Protein AF-A0A2P4T5S8-F1 (afdb_monomer)

Organism: Bambusicola thoracicus (NCBI:txid9083)

pLDDT: mean 72.7, std 17.45, range [38.28, 96.31]

Sequence (157 aa):
MEKNASNLVKAEFRVFRLQNSKARVSEQRIELYQVLKSKELSSPGQRYIDSKVVKTRAEGEWLSFDVTEAVHEWLHHRGDKQCFVFTPAPSRHLLTQQYFRLIPLVLSLYNTINPEASASPCCVSQDLEPLTILYYIGKTPKIEQLSNMIVKSCKCS

Nearest PDB structures (foldseek):
  8fxs-assembly1_A  TM=5.368E-01  e=3.234E-14  Homo sapiens
  8fxs-assembly1_B  TM=4.792E-01  e=7.577E-14  Homo sapiens
  8fxv-assembly1_A-2  TM=4.360E-01  e=2.003E-14  Homo sapiens
  5ntu-assembly1_A  TM=4.330E-01  e=4.192E-06  Homo sapiens
  6umx-assembly1_B  TM=4.099E-01  e=6.416E-06  Homo sapiens

Mean predicted aligned error: 15.79 Å

InterPro domains:
  IPR001111 TGF-beta, propeptide [PF00688] (6-86)
  IPR001839 Transforming growth factor-beta, C-terminal [PF00019] (105-156)
  IPR001839 Transforming growth factor-beta, C-terminal [PS51362] (105-157)
  IPR001839 Transforming growth factor-beta, C-terminal [SM00204] (91-157)
  IPR003940 Transforming growth factor beta-2 proprotein [PR01425] (16-27)
  IPR003940 Transforming growth factor beta-2 proprotein [PR01425] (36-48)
  IPR015615 Transforming growth factor-beta-like [PTHR11848] (106-157)
  IPR016319 Transforming growth factor-beta [PR01423] (25-39)
  IPR016319 Transforming growth factor-beta [PR01423] (45-60)
  IPR016319 Transforming growth factor-beta [PR01423] (62-76)
  IPR029034 Cystine-knot cytokine [G3DSA:2.10.90.10] (112-157)
  IPR029034 Cystine-knot cytokine [SSF57501] (104-156)

Secondary structure (DSSP, 8-state):
----STT----EEEEEEPP-TT-SSSEEEEEEEEEPPPSSTTS--EEEEEEEEEESSSPPEEEEEE-HHHHHHHHH-TTS---EEEEETT--SS----SEE----B--SSTTT-TT--SS--EEEEEEEEEEEEEEETTEEEEEEEEEEEEEEEEE-

Solvent-accessible surface area (backbone atoms only — not comparable to full-atom values): 9888 Å² total; per-residue (Å²): 134,89,82,66,58,88,72,68,80,59,33,48,48,48,42,45,40,54,54,34,87,84,52,92,50,67,60,45,42,39,35,37,28,41,53,40,90,43,97,47,93,88,58,61,40,72,41,82,71,52,72,48,79,40,60,30,63,42,78,64,45,83,43,77,40,81,38,36,70,62,52,48,55,48,63,73,50,83,88,65,92,78,48,76,48,78,44,52,63,89,54,92,59,100,72,80,92,81,58,65,65,83,58,86,56,72,57,73,80,59,78,72,81,34,90,83,44,49,101,67,72,39,88,40,79,65,42,62,38,65,42,77,45,77,50,68,65,86,93,44,81,45,77,48,74,44,74,69,68,39,77,76,40,71,41,67,49

Foldseek 3Di:
DDDDLPPQPWWKWKWKWAADPPDPDQKWKKWKWKFADDPDPPDTDIHTFDIDIDGRHDHMDMDIGTCSVVVSVVSVDPDDDIDMDMDIPPDPDRDDPDTIDDPGPRPRDDCVQDVPADPDKDKAADDFAWDWDWDDDDPDIDIDIGTRPDGDDIDTD

Structure (mmCIF, N/CA/C/O backbone):
data_AF-A0A2P4T5S8-F1
#
_entry.id   AF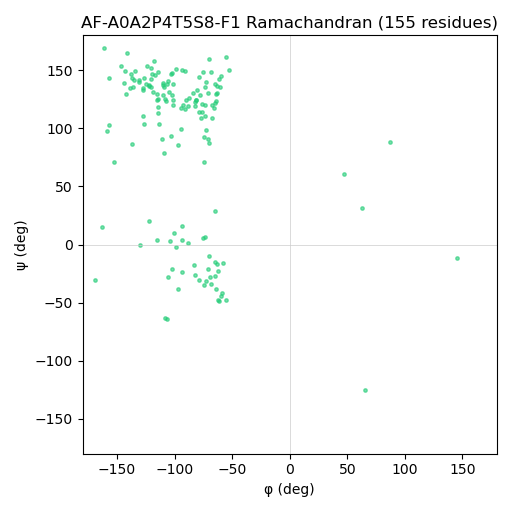-A0A2P4T5S8-F1
#
loop_
_atom_site.group_PDB
_atom_site.id
_atom_site.type_symbol
_atom_site.label_atom_id
_atom_site.label_alt_id
_atom_site.label_comp_id
_atom_site.label_asym_id
_atom_site.label_entity_id
_atom_site.label_seq_id
_atom_site.pdbx_PDB_ins_code
_atom_site.Cartn_x
_atom_site.Cartn_y
_atom_site.Cartn_z
_atom_site.occupancy
_atom_site.B_iso_or_equiv
_atom_site.auth_seq_id
_atom_site.auth_comp_id
_atom_site.auth_asym_id
_atom_site.auth_atom_id
_atom_site.pdbx_PDB_model_num
ATOM 1 N N . MET A 1 1 ? 23.632 -14.574 -9.316 1.00 39.25 1 MET A N 1
ATOM 2 C CA . MET A 1 1 ? 22.358 -14.415 -8.580 1.00 39.25 1 MET A CA 1
ATOM 3 C C . MET A 1 1 ? 21.674 -13.151 -9.094 1.00 39.25 1 MET A C 1
ATOM 5 O O . MET A 1 1 ? 21.897 -12.071 -8.559 1.00 39.25 1 MET A O 1
ATOM 9 N N . GLU A 1 2 ? 20.928 -13.257 -10.194 1.00 40.00 2 GLU A N 1
ATOM 10 C CA . GLU A 1 2 ? 20.068 -12.171 -10.682 1.00 40.00 2 GLU A CA 1
ATOM 11 C C . GLU A 1 2 ? 18.930 -11.977 -9.675 1.00 40.00 2 GLU A C 1
ATOM 13 O O . GLU A 1 2 ? 18.204 -12.919 -9.372 1.00 40.00 2 GLU A O 1
ATOM 18 N N . LYS A 1 3 ? 18.804 -10.789 -9.077 1.00 49.78 3 LYS A N 1
ATOM 19 C CA . LYS A 1 3 ? 17.701 -10.488 -8.152 1.00 49.78 3 LYS A CA 1
ATOM 20 C C . LYS A 1 3 ? 16.648 -9.618 -8.840 1.00 49.78 3 LYS A C 1
ATOM 22 O O . LYS A 1 3 ? 16.765 -8.396 -8.832 1.00 49.78 3 LYS A O 1
ATOM 27 N N . ASN A 1 4 ? 15.650 -10.311 -9.396 1.00 55.62 4 ASN A N 1
ATOM 28 C CA . ASN A 1 4 ? 14.200 -10.159 -9.196 1.00 55.62 4 ASN A CA 1
ATOM 29 C C . ASN A 1 4 ? 13.586 -8.750 -9.244 1.00 55.62 4 ASN A C 1
ATOM 31 O O . ASN A 1 4 ? 12.919 -8.344 -8.294 1.00 55.62 4 ASN A O 1
ATOM 35 N N . ALA A 1 5 ? 13.702 -8.043 -10.36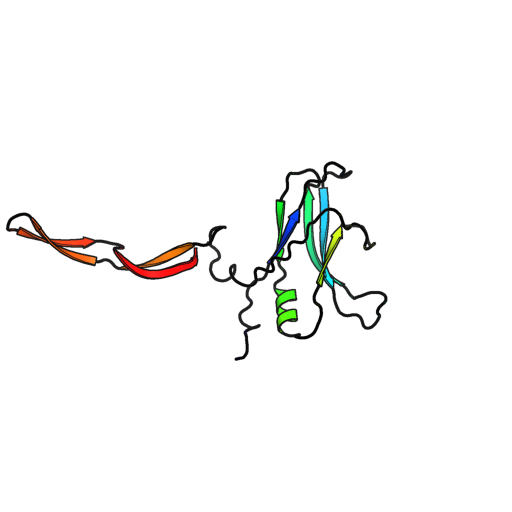7 1.00 53.78 5 ALA A N 1
ATOM 36 C CA . ALA A 1 5 ? 12.676 -7.048 -10.696 1.00 53.78 5 ALA A CA 1
ATOM 37 C C . ALA A 1 5 ? 11.335 -7.725 -11.068 1.00 53.78 5 ALA A C 1
ATOM 39 O O . ALA A 1 5 ? 10.269 -7.207 -10.758 1.00 53.78 5 ALA A O 1
ATOM 40 N N . SER A 1 6 ? 11.400 -8.951 -11.604 1.00 60.00 6 SER A N 1
ATOM 41 C CA . SER A 1 6 ? 10.260 -9.788 -12.008 1.00 60.00 6 SER A CA 1
ATOM 42 C C . SER A 1 6 ? 9.312 -10.214 -10.881 1.00 60.00 6 SER A C 1
ATOM 44 O O . SER A 1 6 ? 8.205 -10.652 -11.167 1.00 60.00 6 SER A O 1
ATOM 46 N N . ASN A 1 7 ? 9.726 -10.114 -9.612 1.00 70.62 7 ASN A N 1
ATOM 47 C CA . ASN A 1 7 ? 8.909 -10.540 -8.464 1.00 70.62 7 ASN A CA 1
ATOM 48 C C . ASN A 1 7 ? 8.285 -9.352 -7.716 1.00 70.62 7 ASN A C 1
ATOM 50 O O . ASN A 1 7 ? 7.655 -9.543 -6.673 1.00 70.62 7 ASN A O 1
ATOM 54 N N . LEU A 1 8 ? 8.489 -8.121 -8.199 1.00 72.38 8 LEU A N 1
ATOM 55 C CA . LEU A 1 8 ? 7.830 -6.953 -7.637 1.00 72.38 8 LEU A CA 1
ATOM 56 C C . LEU A 1 8 ? 6.384 -6.921 -8.128 1.00 72.38 8 LEU A C 1
ATOM 58 O O . LEU A 1 8 ? 6.124 -6.629 -9.288 1.00 72.38 8 LEU A O 1
ATOM 62 N N . VAL A 1 9 ? 5.451 -7.193 -7.224 1.00 80.00 9 VAL A N 1
ATOM 63 C CA . VAL A 1 9 ? 4.018 -7.178 -7.546 1.00 80.00 9 VAL A CA 1
ATOM 64 C C . VAL A 1 9 ? 3.332 -5.934 -6.956 1.00 80.00 9 VAL A C 1
ATOM 66 O O . VAL A 1 9 ? 2.341 -5.468 -7.505 1.00 80.00 9 VAL A O 1
ATOM 69 N N . LYS A 1 10 ? 3.852 -5.378 -5.847 1.00 80.81 10 LYS A N 1
ATOM 70 C CA . LYS A 1 10 ? 3.342 -4.148 -5.225 1.00 80.81 10 LYS A CA 1
ATOM 71 C C . LYS A 1 10 ? 4.410 -3.459 -4.377 1.00 80.81 10 LYS A C 1
ATOM 73 O O . LYS A 1 10 ? 5.168 -4.129 -3.673 1.00 80.81 10 LYS A O 1
ATOM 78 N N . ALA A 1 11 ? 4.423 -2.131 -4.391 1.00 81.31 11 ALA A N 1
ATOM 79 C CA . ALA A 1 11 ? 5.177 -1.297 -3.465 1.00 81.31 11 ALA A CA 1
ATOM 80 C C . ALA A 1 11 ? 4.317 -0.128 -2.977 1.00 81.31 11 ALA A C 1
ATOM 82 O O . ALA A 1 11 ? 3.650 0.538 -3.764 1.00 81.31 11 ALA A O 1
ATOM 83 N N . GLU A 1 12 ? 4.368 0.144 -1.673 1.00 85.75 12 GLU A N 1
ATOM 84 C CA . GLU A 1 12 ? 3.655 1.267 -1.068 1.00 85.75 12 GLU A CA 1
ATOM 85 C C . GLU A 1 12 ? 4.635 2.239 -0.414 1.00 85.75 12 GLU A C 1
ATOM 87 O O . GLU A 1 12 ? 5.497 1.845 0.374 1.00 85.75 12 GLU A O 1
ATOM 92 N N . PHE A 1 13 ? 4.467 3.525 -0.707 1.00 81.69 13 PHE A N 1
ATOM 93 C CA . PHE A 1 13 ? 5.133 4.603 0.004 1.00 81.69 13 PHE A CA 1
ATOM 94 C C . PHE A 1 13 ? 4.209 5.119 1.107 1.00 81.69 13 PHE A C 1
ATOM 96 O O . PHE A 1 13 ? 3.114 5.615 0.827 1.00 81.69 13 PHE A O 1
ATOM 103 N N . ARG A 1 14 ? 4.639 4.994 2.369 1.00 83.25 14 ARG A N 1
ATOM 104 C CA . ARG A 1 14 ? 3.837 5.372 3.539 1.00 83.25 14 ARG A CA 1
ATOM 105 C C . ARG A 1 14 ? 4.384 6.614 4.225 1.00 83.25 14 ARG A C 1
ATOM 107 O O . ARG A 1 14 ? 5.582 6.742 4.454 1.00 83.25 14 ARG A O 1
ATOM 114 N N . VAL A 1 15 ? 3.485 7.521 4.580 1.00 77.00 15 VAL A N 1
ATOM 115 C CA . VAL A 1 15 ? 3.795 8.818 5.186 1.00 77.00 15 VAL A CA 1
ATOM 116 C C . VAL A 1 15 ? 2.793 9.096 6.298 1.00 77.00 15 VAL A C 1
ATOM 118 O O . VAL A 1 15 ? 1.592 8.914 6.120 1.00 77.00 15 VAL A O 1
ATOM 121 N N . PHE A 1 16 ? 3.285 9.556 7.448 1.00 77.56 16 PHE A N 1
ATOM 122 C CA . PHE A 1 16 ? 2.429 9.955 8.558 1.00 77.56 16 PHE A CA 1
ATOM 123 C C . PHE A 1 16 ? 2.120 11.452 8.486 1.00 77.56 16 PHE A C 1
ATOM 125 O O . PHE A 1 16 ? 3.024 12.296 8.522 1.00 77.56 16 PHE A O 1
ATOM 132 N N . ARG A 1 17 ? 0.834 11.786 8.389 1.00 78.12 17 ARG A N 1
ATOM 133 C CA . ARG A 1 17 ? 0.329 13.153 8.497 1.00 78.12 17 ARG A CA 1
ATOM 134 C C . ARG A 1 17 ? 0.287 13.551 9.964 1.00 78.12 17 ARG A C 1
ATOM 136 O O . ARG A 1 17 ? -0.328 12.863 10.770 1.00 78.12 17 ARG A O 1
ATOM 143 N N . LEU A 1 18 ? 0.878 14.694 10.297 1.00 73.56 18 LEU A N 1
ATOM 144 C CA . LEU A 1 18 ? 0.717 15.314 11.611 1.00 73.56 18 LEU A CA 1
ATOM 145 C C . LEU A 1 18 ? -0.462 16.289 11.603 1.00 73.56 18 LEU A C 1
ATOM 147 O O . LEU A 1 18 ? -0.758 16.920 10.586 1.00 73.56 18 LEU A O 1
ATOM 151 N N . GLN A 1 19 ? -1.117 16.437 12.753 1.00 72.12 19 GLN A N 1
ATOM 152 C CA . GLN A 1 19 ? -2.147 17.454 12.926 1.00 72.12 19 GLN A CA 1
ATOM 153 C C . GLN A 1 19 ? -1.532 18.854 12.793 1.00 72.12 19 GLN A C 1
ATOM 155 O O . GLN A 1 19 ? -0.558 19.185 13.470 1.00 72.12 19 GLN A O 1
ATOM 160 N N . ASN A 1 20 ? -2.132 19.699 11.953 1.00 69.12 20 ASN A N 1
ATOM 161 C CA . ASN A 1 20 ? -1.745 21.096 11.805 1.00 69.12 20 ASN A CA 1
ATOM 162 C C . ASN A 1 20 ? -2.838 22.017 12.360 1.00 69.12 20 ASN A C 1
ATOM 164 O O . ASN A 1 20 ? -3.736 22.451 11.637 1.00 69.12 20 ASN A O 1
ATOM 168 N N . SER A 1 21 ? -2.739 22.367 13.644 1.00 68.44 21 SER A N 1
ATOM 169 C CA . SER A 1 21 ? -3.686 23.283 14.301 1.00 68.44 21 SER A CA 1
ATOM 170 C C . SER A 1 21 ? -3.696 24.692 13.693 1.00 68.44 21 SER A C 1
ATOM 172 O O . SER A 1 21 ? -4.698 25.397 13.784 1.00 68.44 21 SER A O 1
ATOM 174 N N . LYS A 1 22 ? -2.610 25.091 13.019 1.00 70.38 22 LYS A N 1
ATOM 175 C CA . LYS A 1 22 ? -2.459 26.399 12.363 1.00 70.38 22 LYS A CA 1
ATOM 176 C C . LYS A 1 22 ? -2.976 26.412 10.918 1.00 70.38 22 LYS A C 1
ATOM 178 O O . LYS A 1 22 ? -2.868 27.437 10.243 1.00 70.38 22 LYS A O 1
ATOM 183 N N . ALA A 1 23 ? -3.518 25.300 10.416 1.00 65.44 23 ALA A N 1
ATOM 184 C CA . ALA A 1 23 ? -4.004 25.210 9.044 1.00 65.44 23 ALA A CA 1
ATOM 185 C C . ALA A 1 23 ? -5.177 26.169 8.796 1.00 65.44 23 ALA A C 1
ATOM 187 O O . ALA A 1 23 ? -6.153 26.180 9.548 1.00 65.44 23 ALA A O 1
ATOM 188 N N . ARG A 1 24 ? -5.099 26.955 7.715 1.00 73.56 24 ARG A N 1
ATOM 189 C CA . ARG A 1 24 ? -6.161 27.896 7.309 1.00 73.56 24 ARG A CA 1
ATOM 190 C C . ARG A 1 24 ? -7.331 27.209 6.603 1.00 73.56 24 ARG A C 1
ATOM 192 O O . ARG A 1 24 ? -8.458 27.668 6.722 1.00 73.56 24 ARG A O 1
ATOM 199 N N . VAL A 1 25 ? -7.050 26.116 5.898 1.00 71.00 25 VAL A N 1
ATOM 200 C CA . VAL A 1 25 ? -8.035 25.295 5.182 1.00 71.00 25 VAL A CA 1
ATOM 201 C C . VAL A 1 25 ? -8.330 24.029 5.975 1.00 71.00 25 VAL A C 1
ATOM 203 O O . VAL A 1 25 ? -7.430 23.526 6.645 1.00 71.00 25 VAL A O 1
ATOM 206 N N . SER A 1 26 ? -9.562 23.521 5.916 1.00 71.75 26 SER A 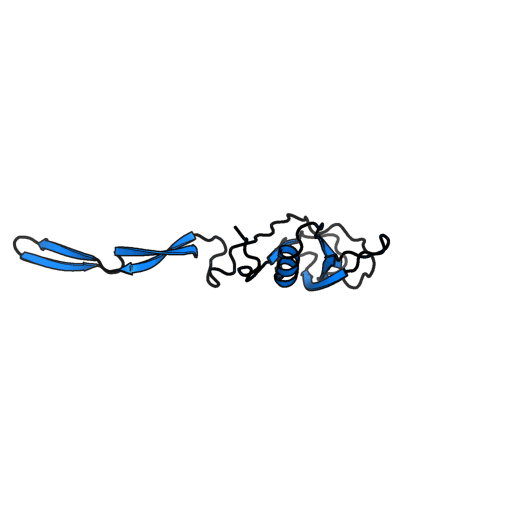N 1
ATOM 207 C CA . SER A 1 26 ? -9.972 22.262 6.562 1.00 71.75 26 SER A CA 1
ATOM 208 C C . SER A 1 26 ? -9.418 21.029 5.849 1.00 71.75 26 SER A C 1
ATOM 210 O O . SER A 1 26 ? -9.115 20.026 6.496 1.00 71.75 26 SER A O 1
ATOM 212 N N . GLU A 1 27 ? -9.246 21.125 4.532 1.00 76.44 27 GLU A N 1
ATOM 213 C CA . GLU A 1 27 ? -8.776 20.054 3.660 1.00 76.44 27 GLU A CA 1
ATOM 214 C C . GLU A 1 27 ? -7.702 20.566 2.701 1.00 76.44 27 GLU A C 1
ATOM 216 O O . GLU A 1 27 ? -7.692 21.736 2.314 1.00 76.44 27 GLU A O 1
ATOM 221 N N . GLN A 1 28 ? -6.778 19.684 2.329 1.00 77.25 28 GLN A N 1
ATOM 222 C CA . GLN A 1 28 ? -5.675 19.991 1.430 1.00 77.25 28 GLN A CA 1
ATOM 223 C C . GLN A 1 28 ? -5.410 18.802 0.511 1.00 77.25 28 GLN A C 1
ATOM 225 O O . GLN A 1 28 ? -5.244 17.680 0.985 1.00 77.25 28 GLN A O 1
ATOM 230 N N . ARG A 1 29 ? -5.335 19.040 -0.802 1.00 80.19 29 ARG A N 1
ATOM 231 C CA . ARG A 1 29 ? -4.863 18.022 -1.743 1.00 80.19 29 ARG A CA 1
ATOM 232 C C . ARG A 1 29 ? -3.340 17.998 -1.740 1.00 80.19 29 ARG A C 1
ATOM 234 O O . ARG A 1 29 ? -2.702 19.023 -1.980 1.00 80.19 29 ARG A O 1
ATOM 241 N N . ILE A 1 30 ? -2.777 16.831 -1.476 1.00 81.56 30 ILE A N 1
ATOM 242 C CA . ILE A 1 30 ? -1.355 16.543 -1.621 1.00 81.56 30 ILE A CA 1
ATOM 243 C C . ILE A 1 30 ? -1.147 15.682 -2.855 1.00 81.56 30 ILE A C 1
ATOM 245 O O . ILE A 1 30 ? -1.946 14.795 -3.145 1.00 81.56 30 ILE A O 1
ATOM 249 N N . GLU A 1 31 ? -0.080 15.961 -3.580 1.00 84.06 31 GLU A N 1
ATOM 250 C CA . GLU A 1 31 ? 0.293 15.279 -4.810 1.00 84.06 31 GLU A CA 1
ATOM 251 C C . GLU A 1 31 ? 1.694 14.694 -4.624 1.00 84.06 31 GLU A C 1
ATOM 253 O O . GLU A 1 31 ? 2.571 15.337 -4.038 1.00 84.06 31 GLU A O 1
ATOM 258 N N . LEU A 1 32 ? 1.879 13.459 -5.080 1.00 86.12 32 LEU A N 1
ATOM 259 C CA . LEU A 1 32 ? 3.129 12.719 -5.037 1.00 86.12 32 LEU A CA 1
ATOM 260 C C . LEU A 1 32 ? 3.737 12.684 -6.436 1.00 86.12 32 LEU A C 1
ATOM 262 O O . LEU A 1 32 ? 3.068 12.323 -7.403 1.00 86.12 32 LEU A O 1
ATOM 266 N N . TYR A 1 33 ? 5.022 13.010 -6.521 1.00 84.19 33 TYR A N 1
ATOM 267 C CA . TYR A 1 33 ? 5.785 12.999 -7.760 1.00 84.19 33 TYR A CA 1
ATOM 268 C C . TYR A 1 33 ? 7.056 12.160 -7.617 1.00 84.19 33 TYR A C 1
ATOM 270 O O . TYR A 1 33 ? 7.727 12.193 -6.584 1.00 84.19 33 TYR A O 1
ATOM 278 N N . GLN A 1 34 ? 7.424 11.456 -8.683 1.00 84.88 34 GLN A N 1
ATOM 279 C CA . GLN A 1 34 ? 8.751 10.886 -8.894 1.00 84.88 34 GLN A CA 1
ATOM 280 C C . GLN A 1 34 ? 9.662 11.954 -9.498 1.00 84.88 34 GLN A C 1
ATOM 282 O O . GLN A 1 34 ? 9.320 12.587 -10.499 1.00 84.88 34 GLN A O 1
ATOM 287 N N . VAL A 1 35 ? 10.846 12.131 -8.916 1.00 81.25 35 VAL A N 1
ATOM 288 C CA . VAL A 1 35 ? 11.884 12.994 -9.483 1.00 81.25 35 VAL A CA 1
ATOM 289 C C . VAL A 1 35 ? 12.63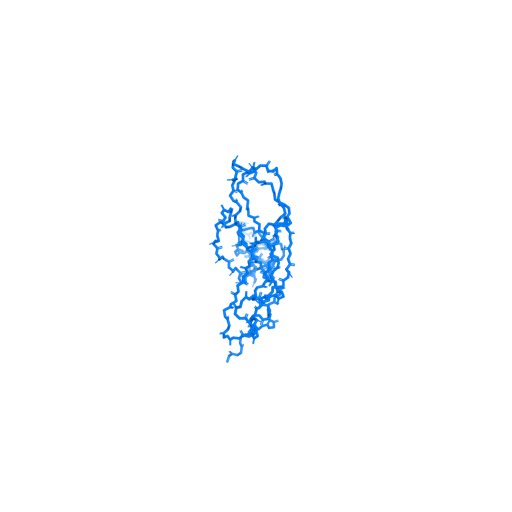5 12.212 -10.555 1.00 81.25 35 VAL A C 1
ATOM 291 O O . VAL A 1 35 ? 13.246 11.181 -10.279 1.00 81.25 35 VAL A O 1
ATOM 294 N N . LEU A 1 36 ? 12.586 12.711 -11.784 1.00 78.50 36 LEU A N 1
ATOM 295 C CA . LEU A 1 36 ? 13.331 12.195 -12.920 1.00 78.50 36 LEU A CA 1
ATOM 296 C C . LEU A 1 36 ? 14.649 12.955 -13.068 1.00 78.50 36 LEU A C 1
ATOM 298 O O . LEU A 1 36 ? 14.753 14.151 -12.777 1.00 78.50 36 LEU A O 1
ATOM 302 N N . LYS A 1 37 ? 15.664 12.269 -13.589 1.00 69.12 37 LYS A N 1
ATOM 303 C CA . LYS A 1 37 ? 16.888 12.936 -14.025 1.00 69.12 37 LYS A CA 1
ATOM 304 C C . LYS A 1 37 ? 16.574 13.884 -15.179 1.00 69.12 37 LYS A C 1
ATOM 306 O O . LYS A 1 37 ? 16.063 13.459 -16.211 1.00 69.12 37 LYS A O 1
ATOM 311 N N . SER A 1 38 ? 16.921 15.155 -15.012 1.00 64.62 38 SER A N 1
ATOM 312 C CA . SER A 1 38 ? 16.965 16.121 -16.109 1.00 64.62 38 SER A CA 1
ATOM 313 C C . SER A 1 38 ? 18.398 16.276 -16.606 1.00 64.62 38 SER A C 1
ATOM 315 O O . SER A 1 38 ? 19.348 16.119 -15.838 1.00 64.62 38 SER A O 1
ATOM 317 N N . LYS A 1 39 ? 18.551 16.597 -17.894 1.00 56.91 39 LYS A N 1
ATOM 318 C CA . LYS A 1 39 ? 19.834 17.040 -18.462 1.00 56.91 39 LYS A CA 1
ATOM 319 C C . LYS A 1 39 ? 20.207 18.451 -17.982 1.00 56.91 39 LYS A C 1
ATOM 321 O O . LYS A 1 39 ? 21.382 18.798 -18.001 1.00 56.91 39 LYS A O 1
ATOM 326 N N . GLU A 1 40 ? 19.232 19.233 -17.518 1.00 57.50 40 GLU A N 1
ATOM 327 C CA . GLU A 1 40 ? 19.431 20.565 -16.946 1.00 57.50 40 GLU A CA 1
ATOM 328 C C . GLU A 1 40 ? 19.368 20.520 -15.415 1.00 57.50 40 GLU A C 1
ATOM 330 O O . GLU A 1 40 ? 18.374 20.092 -14.826 1.00 57.50 40 GLU A O 1
ATOM 335 N N . LEU A 1 41 ? 20.423 21.011 -14.755 1.00 56.34 41 LEU A N 1
ATOM 336 C CA . LEU A 1 41 ? 20.498 21.092 -13.289 1.00 56.34 41 LEU A CA 1
ATOM 337 C C . LEU A 1 41 ? 19.468 22.058 -12.671 1.00 56.34 41 LEU A C 1
ATOM 339 O O . LEU A 1 41 ? 19.250 22.020 -11.463 1.00 56.34 41 LEU A O 1
ATOM 343 N N . SER A 1 42 ? 18.854 22.931 -13.473 1.00 56.84 42 SER A N 1
ATOM 344 C CA . SER A 1 42 ? 17.954 23.998 -13.020 1.00 56.84 42 SER A CA 1
ATOM 345 C C . SER A 1 42 ? 16.516 23.540 -12.776 1.00 56.84 42 SER A C 1
ATOM 347 O O . SER A 1 42 ? 15.766 24.245 -12.102 1.00 56.84 42 SER A O 1
ATOM 349 N N . SER A 1 43 ? 16.099 22.385 -13.302 1.00 57.56 43 SER A N 1
ATOM 350 C CA . SER A 1 43 ? 14.757 21.832 -13.084 1.00 57.56 43 SER A CA 1
ATOM 351 C C . SER A 1 43 ? 14.762 20.324 -13.342 1.00 57.56 43 SER A C 1
ATOM 353 O O . SER A 1 43 ? 14.692 19.900 -14.500 1.00 57.56 43 SER A O 1
ATOM 355 N N . PRO A 1 44 ? 14.868 19.482 -12.295 1.00 65.50 44 PRO A N 1
ATOM 356 C CA . PRO A 1 44 ? 14.694 18.050 -12.473 1.00 65.50 44 PRO A CA 1
ATOM 357 C C . PRO A 1 44 ? 13.285 17.786 -13.012 1.00 65.50 44 PRO A C 1
ATOM 359 O O . PRO A 1 44 ? 12.312 18.376 -12.536 1.00 65.50 44 PRO A O 1
ATOM 362 N N . GLY A 1 45 ? 13.179 16.913 -14.015 1.00 75.06 45 GLY A N 1
ATOM 363 C CA . GLY A 1 45 ? 11.883 16.492 -14.533 1.00 75.06 45 GLY A CA 1
ATOM 364 C C . GLY A 1 45 ? 11.081 15.843 -13.409 1.00 75.06 45 GLY A C 1
ATOM 365 O O . GLY A 1 45 ? 11.649 15.192 -12.534 1.00 75.06 45 GLY A O 1
ATOM 366 N N . GLN A 1 46 ? 9.768 16.024 -13.402 1.00 81.94 46 GLN A N 1
ATOM 367 C CA . GLN A 1 46 ? 8.896 15.401 -12.411 1.00 81.94 46 GLN A CA 1
ATOM 368 C C . GLN A 1 46 ? 7.814 14.611 -13.127 1.00 81.94 46 GLN A C 1
ATOM 370 O O . GLN A 1 46 ? 7.258 15.071 -14.124 1.00 81.94 46 GLN A O 1
ATOM 375 N N . ARG A 1 47 ? 7.517 13.422 -12.607 1.00 86.81 47 ARG A N 1
ATOM 376 C CA . ARG A 1 47 ? 6.400 12.594 -13.053 1.00 86.81 47 ARG A CA 1
ATOM 377 C C . ARG A 1 47 ? 5.392 12.487 -11.922 1.00 86.81 47 ARG A C 1
ATOM 379 O O . ARG A 1 47 ? 5.757 12.103 -10.817 1.00 86.81 47 ARG A O 1
ATOM 386 N N . TYR A 1 48 ? 4.147 12.847 -12.197 1.00 89.38 48 TYR A N 1
ATOM 387 C CA . TYR A 1 48 ? 3.043 12.652 -11.261 1.00 89.38 48 TYR A CA 1
ATOM 388 C C . TYR A 1 48 ? 2.830 11.156 -10.995 1.00 89.38 48 TYR A C 1
ATOM 390 O O . TYR A 1 48 ? 2.869 10.366 -11.936 1.00 89.38 48 TYR A O 1
ATOM 398 N N . ILE A 1 49 ? 2.614 10.785 -9.732 1.00 90.75 49 ILE A N 1
ATOM 399 C CA . ILE A 1 49 ? 2.256 9.421 -9.323 1.00 90.75 49 ILE A CA 1
ATOM 400 C C . ILE A 1 49 ? 0.782 9.376 -8.924 1.00 90.75 49 ILE A C 1
ATOM 402 O O . ILE A 1 49 ? -0.005 8.684 -9.557 1.00 90.75 49 ILE A O 1
ATOM 406 N N . ASP A 1 50 ? 0.413 10.098 -7.865 1.00 90.50 50 ASP A N 1
ATOM 407 C CA . ASP A 1 50 ? -0.918 10.007 -7.258 1.00 90.50 50 ASP A CA 1
ATOM 408 C C . ASP A 1 50 ? -1.208 11.245 -6.387 1.00 90.50 50 ASP A C 1
ATOM 410 O O . ASP A 1 50 ? -0.319 12.052 -6.097 1.00 90.50 50 ASP A O 1
ATOM 414 N N . SER A 1 51 ? -2.457 11.421 -5.951 1.00 88.94 51 SER A N 1
ATOM 415 C CA . SER A 1 51 ? -2.870 12.507 -5.067 1.00 88.94 51 SER A CA 1
ATOM 416 C C . SER A 1 51 ? -3.931 12.090 -4.059 1.00 88.94 51 SER A C 1
ATOM 418 O O . SER A 1 51 ? -4.794 11.264 -4.338 1.00 88.94 51 SER A O 1
ATOM 420 N N . LYS A 1 52 ? -3.910 12.722 -2.883 1.00 83.62 52 LYS A N 1
ATOM 421 C CA . LYS A 1 52 ? -4.897 12.491 -1.821 1.00 83.62 52 LYS A CA 1
ATOM 422 C C . LYS A 1 52 ? -5.369 13.798 -1.216 1.00 83.62 52 LYS A C 1
ATOM 424 O O . LYS A 1 52 ? -4.582 14.721 -1.025 1.00 83.62 52 LYS A O 1
ATOM 429 N N . VAL A 1 53 ? -6.655 13.873 -0.891 1.00 84.31 53 VAL A N 1
ATOM 430 C CA . VAL A 1 53 ? -7.214 14.971 -0.097 1.00 84.31 53 VAL A CA 1
ATOM 431 C C . VAL A 1 53 ? -7.133 14.576 1.370 1.00 84.31 53 VAL A C 1
ATOM 433 O O . VAL A 1 53 ? -7.620 13.518 1.756 1.00 84.31 53 VAL A O 1
ATOM 436 N N . VAL A 1 54 ? -6.490 15.413 2.180 1.00 81.81 54 VAL A N 1
ATOM 437 C CA . VAL A 1 54 ? -6.274 15.158 3.604 1.00 81.81 54 VAL A CA 1
ATOM 438 C C . VAL A 1 54 ? -6.909 16.248 4.450 1.00 81.81 54 VAL A C 1
ATOM 440 O O . VAL A 1 54 ? -6.845 17.432 4.114 1.00 81.81 54 VAL A O 1
ATOM 443 N N . LYS A 1 55 ? -7.481 15.860 5.590 1.00 78.62 55 LYS A N 1
ATOM 444 C CA . LYS A 1 55 ? -7.981 16.805 6.592 1.00 78.62 55 LYS A CA 1
ATOM 445 C C . LYS A 1 55 ? -6.801 17.378 7.365 1.00 78.62 55 LYS A C 1
ATOM 447 O O . LYS A 1 55 ? -6.046 16.647 7.994 1.00 78.62 55 LYS A O 1
ATOM 452 N N . THR A 1 56 ? -6.624 18.690 7.340 1.00 75.81 56 THR A N 1
ATOM 453 C CA . THR A 1 56 ? -5.411 19.342 7.869 1.00 75.81 56 THR A CA 1
ATOM 454 C C . THR A 1 56 ? -5.364 19.382 9.398 1.00 75.81 56 THR A C 1
ATOM 456 O O . THR A 1 56 ? -4.295 19.262 9.997 1.00 75.81 56 THR A O 1
ATOM 459 N N . ARG A 1 57 ? -6.532 19.536 10.034 1.00 74.44 57 ARG A N 1
ATOM 460 C CA . ARG A 1 57 ? -6.695 19.668 11.492 1.00 74.44 57 ARG A CA 1
ATOM 461 C C . ARG A 1 57 ? -7.100 18.369 12.186 1.00 74.44 57 ARG A C 1
ATOM 463 O O . ARG A 1 57 ? -7.249 18.376 13.404 1.00 74.44 57 ARG A O 1
ATOM 470 N N . ALA A 1 58 ? -7.299 17.287 11.438 1.00 76.50 58 ALA A N 1
ATOM 471 C CA . ALA A 1 58 ? -7.603 15.983 12.013 1.00 76.50 58 ALA A CA 1
ATOM 472 C C . ALA A 1 58 ? -6.376 15.400 12.730 1.00 76.50 58 ALA A C 1
ATOM 474 O O . ALA A 1 58 ? -5.240 15.786 12.433 1.00 76.50 58 ALA A O 1
ATOM 475 N N . GLU A 1 59 ? -6.608 14.454 13.638 1.00 81.31 59 GLU A N 1
ATOM 476 C CA . GLU A 1 59 ? -5.553 13.687 14.311 1.00 81.31 59 GLU A CA 1
ATOM 477 C C . GLU A 1 59 ? -4.622 12.992 13.312 1.00 81.31 59 GLU A C 1
ATOM 479 O O . GLU A 1 59 ? -4.943 12.873 12.127 1.00 81.31 59 GLU A O 1
ATOM 484 N N . GLY A 1 60 ? -3.435 12.595 13.773 1.00 76.62 60 GLY A N 1
ATOM 485 C CA . GLY A 1 60 ? -2.413 12.032 12.898 1.00 76.62 60 GLY A CA 1
ATOM 486 C C . GLY A 1 60 ? -2.862 10.745 12.204 1.00 76.62 60 GLY A C 1
ATOM 487 O O . GLY A 1 60 ? -3.564 9.925 12.787 1.00 76.62 60 GLY A O 1
ATOM 488 N N . GLU A 1 61 ? -2.459 10.573 10.948 1.00 77.62 61 GLU A N 1
ATOM 489 C CA . GLU A 1 61 ? -2.970 9.512 10.076 1.00 77.62 61 GLU A CA 1
ATOM 490 C C . GLU A 1 61 ? -1.871 8.975 9.159 1.00 77.62 61 GLU A C 1
ATOM 492 O O . GLU A 1 61 ? -1.079 9.742 8.605 1.00 77.62 61 GLU A O 1
ATOM 497 N N . TRP A 1 62 ? -1.840 7.655 8.969 1.00 82.12 62 TRP A N 1
ATOM 498 C CA . TRP A 1 62 ? -0.982 7.023 7.972 1.00 82.12 62 TRP A CA 1
ATOM 499 C C . TRP A 1 62 ? -1.620 7.084 6.590 1.00 82.12 62 TRP A C 1
ATOM 501 O O . TRP A 1 62 ? -2.713 6.575 6.363 1.00 82.12 62 TRP A O 1
ATOM 511 N N . LEU A 1 63 ? -0.887 7.657 5.645 1.00 81.31 63 LEU A N 1
ATOM 512 C CA . LEU A 1 63 ? -1.242 7.708 4.237 1.00 81.31 63 LEU A CA 1
ATOM 513 C C . LEU A 1 63 ? -0.342 6.736 3.479 1.00 81.31 63 LEU A C 1
ATOM 515 O O . LEU A 1 63 ? 0.859 6.681 3.734 1.00 81.31 63 LEU A O 1
ATOM 519 N N . SER A 1 64 ? -0.921 5.993 2.540 1.00 86.06 64 SER A N 1
ATOM 520 C CA . SER A 1 64 ? -0.191 5.067 1.665 1.00 86.06 64 SER A CA 1
ATOM 521 C C . SER A 1 64 ? -0.419 5.440 0.207 1.00 86.06 64 SER A C 1
ATOM 523 O O . SER A 1 64 ? -1.557 5.724 -0.167 1.00 86.06 64 SER A O 1
ATOM 525 N N . PHE A 1 65 ? 0.638 5.423 -0.596 1.00 86.50 65 PHE A N 1
ATOM 526 C CA . PHE A 1 65 ? 0.619 5.679 -2.035 1.00 86.50 65 PHE A CA 1
ATOM 527 C C . PHE A 1 65 ? 1.164 4.459 -2.765 1.00 86.50 65 PHE A C 1
ATOM 529 O O . PHE A 1 65 ? 2.184 3.912 -2.343 1.00 86.50 65 PHE A O 1
ATOM 536 N N . ASP A 1 66 ? 0.501 4.038 -3.838 1.00 87.38 66 ASP A N 1
ATOM 537 C CA . ASP A 1 66 ? 1.033 2.984 -4.697 1.00 87.38 66 ASP A CA 1
ATOM 538 C C . ASP A 1 66 ? 2.190 3.557 -5.524 1.00 87.38 66 ASP A C 1
ATOM 540 O O . ASP A 1 66 ? 2.029 4.534 -6.253 1.00 87.38 66 ASP A O 1
ATOM 544 N N . VAL A 1 67 ? 3.377 2.981 -5.358 1.00 89.44 67 VAL A N 1
ATOM 545 C CA . VAL A 1 67 ? 4.597 3.379 -6.072 1.00 89.44 67 VAL A CA 1
ATOM 546 C C . VAL A 1 67 ? 5.188 2.206 -6.851 1.00 89.44 67 VAL A C 1
ATOM 548 O O . VAL A 1 67 ? 6.372 2.215 -7.181 1.00 89.44 67 VAL A O 1
ATOM 551 N N . THR A 1 68 ? 4.382 1.178 -7.128 1.00 85.38 68 THR A N 1
ATOM 552 C CA . THR A 1 68 ? 4.831 -0.081 -7.738 1.00 85.38 68 THR A CA 1
ATOM 553 C C . THR A 1 68 ? 5.550 0.153 -9.059 1.00 85.38 68 THR A C 1
ATOM 555 O O . THR A 1 68 ? 6.657 -0.348 -9.236 1.00 85.38 68 THR A O 1
ATOM 558 N N . GLU A 1 69 ? 4.976 0.962 -9.951 1.00 86.81 69 GLU A N 1
ATOM 559 C CA . GLU A 1 69 ? 5.577 1.274 -11.253 1.00 86.81 69 GLU A CA 1
ATOM 560 C C . GLU A 1 69 ? 6.920 2.004 -11.102 1.00 86.81 69 GLU A C 1
ATOM 562 O O . GLU A 1 69 ? 7.925 1.586 -11.680 1.00 86.81 69 GLU A O 1
ATOM 567 N N . ALA A 1 70 ? 6.971 3.033 -10.250 1.00 86.25 70 ALA A N 1
ATOM 568 C CA . ALA A 1 70 ? 8.201 3.776 -9.986 1.00 86.25 70 ALA A CA 1
ATOM 569 C C . ALA A 1 70 ? 9.301 2.864 -9.414 1.00 86.25 70 ALA A C 1
ATOM 571 O O . ALA A 1 70 ? 10.441 2.898 -9.871 1.00 86.25 70 ALA A O 1
ATOM 572 N N . VAL A 1 71 ? 8.963 1.994 -8.457 1.00 84.69 71 VAL A N 1
ATOM 573 C CA . VAL A 1 71 ? 9.916 1.039 -7.869 1.00 84.69 71 VAL A CA 1
ATOM 574 C C . VAL A 1 71 ? 10.340 -0.023 -8.888 1.00 84.69 71 VAL A C 1
ATOM 576 O O . VAL A 1 71 ? 11.502 -0.431 -8.893 1.00 84.69 71 VAL A O 1
ATOM 579 N N . HIS A 1 72 ? 9.454 -0.441 -9.794 1.00 82.75 72 HIS A N 1
ATOM 580 C CA . HIS A 1 72 ? 9.805 -1.363 -10.870 1.00 82.75 72 HIS A CA 1
ATOM 581 C C . HIS A 1 72 ? 10.883 -0.759 -11.780 1.00 82.75 72 HIS A C 1
ATOM 583 O O . HIS A 1 72 ? 11.910 -1.395 -12.021 1.00 82.75 72 HIS A O 1
ATOM 589 N N . GLU A 1 73 ? 10.713 0.489 -12.226 1.00 81.69 73 GLU A N 1
ATOM 590 C CA . GLU A 1 73 ? 11.728 1.203 -13.015 1.00 81.69 73 GLU A CA 1
ATOM 59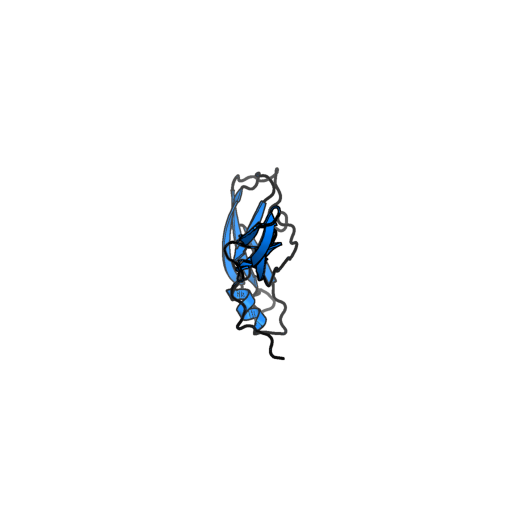1 C C . GLU A 1 73 ? 13.060 1.326 -12.266 1.00 81.69 73 GLU A C 1
ATOM 593 O O . GLU A 1 73 ? 14.136 1.129 -12.836 1.00 81.69 73 GLU A O 1
ATOM 598 N N . TRP A 1 74 ? 12.995 1.631 -10.973 1.00 82.31 74 TRP A N 1
ATOM 599 C CA . TRP A 1 74 ? 14.154 1.819 -10.109 1.00 82.31 74 TRP A CA 1
ATOM 600 C C . TRP A 1 74 ? 14.993 0.559 -9.932 1.00 82.31 74 TRP A C 1
ATOM 602 O O . TRP A 1 74 ? 16.223 0.637 -9.916 1.00 82.31 74 TRP A O 1
ATOM 612 N N . LEU A 1 75 ? 14.345 -0.605 -9.831 1.00 77.44 75 LEU A N 1
ATOM 613 C CA . LEU A 1 75 ? 15.029 -1.895 -9.734 1.00 77.44 75 LEU A CA 1
ATOM 614 C C . LEU A 1 75 ? 15.818 -2.237 -11.006 1.00 77.44 75 LEU A C 1
ATOM 616 O O . LEU A 1 75 ? 16.829 -2.938 -10.915 1.00 77.44 75 LEU A O 1
ATOM 620 N N . HIS A 1 76 ? 15.398 -1.717 -12.164 1.00 73.50 76 HIS A N 1
ATOM 621 C CA . HIS A 1 76 ? 16.095 -1.896 -13.441 1.00 73.50 76 HIS A CA 1
ATOM 622 C C . HIS A 1 76 ? 17.268 -0.918 -13.630 1.00 73.50 76 HIS A C 1
ATOM 624 O O . HIS A 1 76 ? 18.239 -1.252 -14.306 1.00 73.50 76 HIS A O 1
ATOM 630 N N . HIS A 1 77 ? 17.232 0.258 -12.996 1.00 69.06 77 HIS A N 1
ATOM 631 C CA . HIS A 1 77 ? 18.240 1.313 -13.155 1.00 69.06 77 HIS A CA 1
ATOM 632 C C . HIS A 1 77 ? 19.099 1.466 -11.890 1.00 69.06 77 HIS A C 1
ATOM 634 O O . HIS A 1 77 ? 18.905 2.374 -11.075 1.00 69.06 77 HIS A O 1
ATOM 640 N N . ARG A 1 78 ? 20.078 0.566 -11.711 1.00 58.50 78 ARG A N 1
ATOM 641 C CA . ARG A 1 78 ? 21.029 0.633 -10.588 1.00 58.50 78 ARG A CA 1
ATOM 642 C C . ARG A 1 78 ? 22.084 1.714 -10.839 1.00 58.50 78 ARG A C 1
ATOM 644 O O . ARG A 1 78 ? 22.910 1.565 -11.729 1.00 58.50 78 ARG A O 1
ATOM 651 N N . GLY A 1 79 ? 22.088 2.766 -10.024 1.00 55.97 79 GLY A N 1
ATOM 652 C CA . GLY A 1 79 ? 23.135 3.801 -10.052 1.00 55.97 79 GLY A CA 1
ATOM 653 C C . GLY A 1 79 ? 22.648 5.214 -9.741 1.00 55.97 79 GLY A C 1
ATOM 654 O O . GLY A 1 79 ? 23.456 6.100 -9.467 1.00 55.97 79 GLY A O 1
ATOM 655 N N . ASP A 1 80 ? 21.332 5.417 -9.722 1.00 65.12 80 ASP A N 1
ATOM 656 C CA . ASP A 1 80 ? 20.747 6.751 -9.696 1.00 65.12 80 ASP A CA 1
ATOM 657 C C . ASP A 1 80 ? 20.087 7.058 -8.356 1.00 65.12 80 ASP A C 1
ATOM 659 O O . ASP A 1 80 ? 19.407 6.217 -7.771 1.00 65.12 80 ASP A O 1
ATOM 663 N N . LYS A 1 81 ? 20.269 8.291 -7.868 1.00 66.31 81 LYS A N 1
ATOM 664 C CA . LYS A 1 81 ? 19.507 8.785 -6.718 1.00 66.31 81 LYS A CA 1
ATOM 665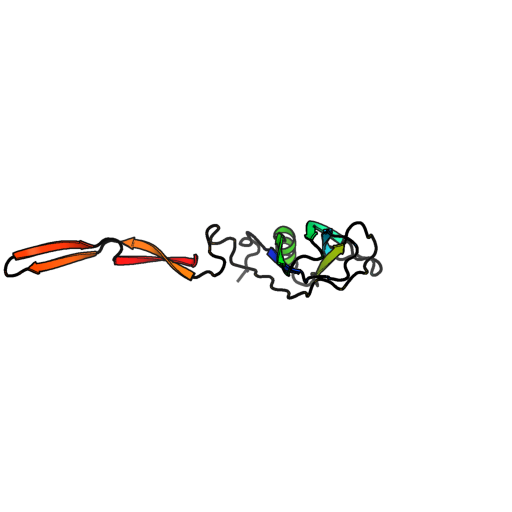 C C . LYS A 1 81 ? 18.040 8.894 -7.127 1.00 66.31 81 LYS A C 1
ATOM 667 O O . LYS A 1 81 ? 17.702 9.665 -8.021 1.00 66.31 81 LYS A O 1
ATOM 672 N N . GLN A 1 82 ? 17.200 8.119 -6.460 1.00 74.62 82 GLN A N 1
ATOM 673 C CA . GLN A 1 82 ? 15.767 8.029 -6.696 1.00 74.62 82 GLN A CA 1
ATOM 674 C C . GLN A 1 82 ? 15.041 8.708 -5.539 1.00 74.62 82 GLN A C 1
ATOM 676 O O . GLN A 1 82 ? 15.290 8.390 -4.376 1.00 74.62 82 GLN A O 1
ATOM 681 N N . CYS A 1 83 ? 14.175 9.669 -5.853 1.00 78.25 83 CYS A N 1
ATOM 682 C CA . CYS A 1 83 ? 13.475 10.460 -4.848 1.00 78.25 83 CYS A CA 1
ATOM 683 C C . CYS A 1 83 ? 12.003 10.629 -5.221 1.00 78.25 83 CYS A C 1
ATOM 685 O O . CYS A 1 83 ? 11.664 10.855 -6.385 1.00 78.25 83 CYS A O 1
ATOM 687 N N . PHE A 1 84 ? 11.152 10.603 -4.200 1.00 82.06 84 PHE A N 1
ATOM 688 C CA . PHE A 1 84 ? 9.777 11.075 -4.281 1.00 82.06 84 PHE A CA 1
ATOM 689 C C . PHE A 1 84 ? 9.659 12.457 -3.632 1.00 82.06 84 PHE A C 1
ATOM 691 O O . PHE A 1 84 ? 10.372 12.758 -2.673 1.00 82.06 84 PHE A O 1
ATOM 698 N N . VAL A 1 85 ? 8.756 13.294 -4.140 1.00 79.56 85 VAL A N 1
ATOM 699 C CA . VAL A 1 85 ? 8.476 14.635 -3.610 1.00 79.56 85 VAL A CA 1
ATOM 700 C C . VAL A 1 85 ? 6.973 14.814 -3.445 1.00 79.56 85 VAL A C 1
ATOM 702 O O . VAL A 1 85 ? 6.199 14.410 -4.309 1.00 79.56 85 VAL A O 1
ATOM 705 N N . PHE A 1 86 ? 6.574 15.450 -2.341 1.00 77.56 86 PHE A N 1
ATOM 706 C CA . PHE A 1 86 ? 5.199 15.887 -2.121 1.00 77.56 86 PHE A CA 1
ATOM 707 C C . PHE A 1 86 ? 5.049 17.375 -2.393 1.00 77.56 86 PHE A C 1
ATOM 709 O O . PHE A 1 86 ? 5.856 18.179 -1.919 1.00 77.56 86 PHE A O 1
ATOM 716 N N . THR A 1 87 ? 3.962 17.744 -3.061 1.00 69.12 87 THR A N 1
ATOM 717 C CA . THR A 1 87 ? 3.556 19.140 -3.229 1.00 69.12 87 THR A CA 1
ATOM 718 C C . THR A 1 87 ? 2.082 19.314 -2.876 1.00 69.12 87 THR A C 1
ATOM 720 O O . THR A 1 87 ? 1.259 18.452 -3.190 1.00 69.12 87 THR A O 1
ATOM 723 N N . PRO A 1 88 ? 1.697 20.418 -2.221 1.00 66.25 88 PRO A N 1
ATOM 724 C CA . PRO A 1 88 ? 0.291 20.7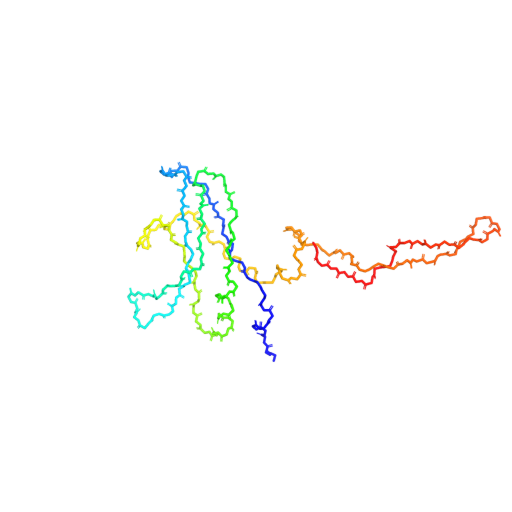39 -2.067 1.00 66.25 88 PRO A CA 1
ATOM 725 C C . PRO A 1 88 ? -0.266 21.397 -3.325 1.00 66.25 88 PRO A C 1
ATOM 727 O O . PRO A 1 88 ? 0.294 22.368 -3.833 1.00 66.25 88 PRO A O 1
ATOM 730 N N . ALA A 1 89 ? -1.417 20.927 -3.787 1.00 66.62 89 ALA A N 1
ATOM 731 C CA . ALA A 1 89 ? -2.126 21.569 -4.883 1.00 66.62 89 ALA A CA 1
ATOM 732 C C . ALA A 1 89 ? -2.902 22.806 -4.385 1.00 66.62 89 ALA A C 1
ATOM 734 O O . ALA A 1 89 ? -3.437 22.765 -3.272 1.00 66.62 89 ALA A O 1
ATOM 735 N N . PRO A 1 90 ? -3.015 23.896 -5.173 1.00 59.19 90 PRO A N 1
ATOM 736 C CA . PRO A 1 90 ? -2.574 24.072 -6.564 1.00 59.19 90 PRO A CA 1
ATOM 737 C C . PRO A 1 90 ? -1.169 24.695 -6.704 1.00 59.19 90 PRO A C 1
ATOM 739 O O . PRO A 1 90 ? -0.824 25.213 -7.768 1.00 59.19 90 PRO A O 1
ATOM 742 N N . SER A 1 91 ? -0.368 24.721 -5.637 1.00 53.22 91 SER A N 1
ATOM 743 C CA . SER A 1 91 ? 0.889 25.467 -5.605 1.00 53.22 91 SER A CA 1
ATOM 744 C C . SER A 1 91 ? 1.925 24.866 -6.559 1.00 53.22 91 SER A C 1
ATOM 746 O O . SER A 1 91 ? 2.519 23.832 -6.281 1.00 53.22 91 SER A O 1
ATOM 748 N N . ARG A 1 92 ? 2.211 25.577 -7.658 1.00 51.34 92 ARG A N 1
ATOM 749 C CA . ARG A 1 92 ? 3.299 25.271 -8.611 1.00 51.34 92 ARG A CA 1
ATOM 750 C C . ARG A 1 92 ? 4.704 25.599 -8.076 1.00 51.34 92 ARG A C 1
ATOM 752 O O . ARG A 1 92 ? 5.675 25.531 -8.823 1.00 51.34 92 ARG A O 1
ATOM 759 N N . HIS A 1 93 ? 4.829 25.984 -6.804 1.00 48.28 93 HIS A N 1
ATOM 760 C CA . HIS A 1 93 ? 6.095 26.385 -6.191 1.00 48.28 93 HIS A CA 1
ATOM 761 C C . HIS A 1 93 ? 6.512 25.421 -5.075 1.00 48.28 93 HIS A C 1
ATOM 763 O O . HIS A 1 93 ? 5.745 25.125 -4.160 1.00 48.28 93 HIS A O 1
ATOM 769 N N . LEU A 1 94 ? 7.767 24.972 -5.171 1.00 47.88 94 LEU A N 1
ATOM 770 C CA . LEU A 1 94 ? 8.471 23.939 -4.395 1.00 47.88 94 LEU A CA 1
ATOM 771 C C . LEU A 1 94 ? 8.694 24.246 -2.900 1.00 47.88 94 LEU A C 1
ATOM 773 O O . LEU A 1 94 ? 9.667 23.781 -2.315 1.00 47.88 94 LEU A O 1
ATOM 777 N N . LEU A 1 95 ? 7.836 25.028 -2.245 1.00 44.44 95 LEU A N 1
ATOM 778 C CA . LEU A 1 95 ? 8.064 25.433 -0.858 1.00 44.44 95 LEU A CA 1
ATOM 779 C C . LEU A 1 95 ? 6.790 25.345 -0.029 1.00 44.44 95 LEU A C 1
ATOM 781 O O . LEU A 1 95 ? 6.084 26.324 0.165 1.00 44.44 95 LEU A O 1
ATOM 785 N N . THR A 1 96 ? 6.535 24.159 0.513 1.00 43.53 96 THR A N 1
ATOM 786 C CA . THR A 1 96 ? 5.932 24.004 1.849 1.00 43.53 96 THR A CA 1
ATOM 787 C C . THR A 1 96 ? 6.382 22.668 2.446 1.00 43.53 96 THR A C 1
ATOM 789 O O . THR A 1 96 ? 5.627 21.710 2.588 1.00 43.53 96 THR A O 1
ATOM 792 N N . GLN A 1 97 ? 7.663 22.606 2.810 1.00 48.03 97 GLN A N 1
ATOM 793 C CA . GLN A 1 97 ? 8.179 21.598 3.732 1.00 48.03 97 GLN A CA 1
ATOM 794 C C . GLN A 1 97 ? 7.737 21.949 5.159 1.00 48.03 97 GLN A C 1
ATOM 796 O O . GLN A 1 97 ? 8.440 22.704 5.816 1.00 48.03 97 GLN A O 1
ATOM 801 N N . GLN A 1 98 ? 6.609 21.443 5.675 1.00 48.38 98 GLN A N 1
ATOM 802 C CA . GLN A 1 98 ? 6.448 21.419 7.146 1.00 48.38 98 GLN A CA 1
ATOM 803 C C . GLN A 1 98 ? 5.357 20.500 7.733 1.00 48.38 98 GLN A C 1
ATOM 805 O O . GLN A 1 98 ? 5.021 20.679 8.899 1.00 48.38 98 GLN A O 1
ATOM 810 N N . TYR A 1 99 ? 4.770 19.536 7.014 1.00 51.31 99 TYR A N 1
ATOM 811 C CA . TYR A 1 99 ? 3.642 18.765 7.596 1.00 51.31 99 TYR A CA 1
ATOM 812 C C . TYR A 1 99 ? 3.745 17.244 7.500 1.00 51.31 99 TYR A C 1
ATOM 814 O O . TYR A 1 99 ? 2.897 16.536 8.042 1.00 51.31 99 TYR A O 1
ATOM 822 N N . PHE A 1 100 ? 4.824 16.737 6.906 1.00 49.97 100 PHE A N 1
ATOM 823 C CA . PHE A 1 100 ? 5.074 15.307 6.783 1.00 49.97 100 PHE A CA 1
ATOM 824 C C . PHE A 1 100 ? 6.474 15.006 7.314 1.00 49.97 100 PHE A C 1
ATOM 826 O O . PHE A 1 100 ? 7.471 15.424 6.727 1.00 49.97 100 PHE A O 1
ATOM 833 N N . ARG A 1 101 ? 6.564 14.310 8.456 1.00 46.03 101 ARG A N 1
ATOM 834 C CA . ARG A 1 101 ? 7.830 13.696 8.870 1.00 46.03 101 ARG A CA 1
ATOM 835 C C . ARG A 1 101 ? 8.041 12.481 7.972 1.00 46.03 101 ARG A C 1
ATOM 837 O O . ARG A 1 101 ? 7.298 11.508 8.060 1.00 46.03 101 ARG A O 1
ATOM 844 N N . LEU A 1 102 ? 9.031 12.564 7.089 1.00 43.81 102 LEU A N 1
ATOM 845 C CA . LEU A 1 102 ? 9.446 11.449 6.247 1.00 43.81 102 LEU A CA 1
ATOM 846 C C . LEU A 1 102 ? 10.192 10.437 7.124 1.00 43.81 102 LEU A C 1
ATOM 848 O O . LEU A 1 102 ? 11.370 10.614 7.416 1.00 43.81 102 LEU A O 1
ATOM 852 N N . ILE A 1 103 ? 9.500 9.388 7.560 1.00 38.28 103 ILE A N 1
ATOM 853 C CA . ILE A 1 103 ? 10.151 8.126 7.915 1.00 38.28 103 ILE A CA 1
ATOM 854 C C . ILE A 1 103 ? 10.061 7.282 6.642 1.00 38.28 103 ILE A C 1
ATOM 856 O O . ILE A 1 103 ? 8.981 6.766 6.356 1.00 38.28 103 ILE A O 1
ATOM 860 N N . PRO A 1 104 ? 11.119 7.190 5.817 1.00 40.69 104 PRO A N 1
ATOM 861 C CA . PRO A 1 104 ? 11.088 6.329 4.648 1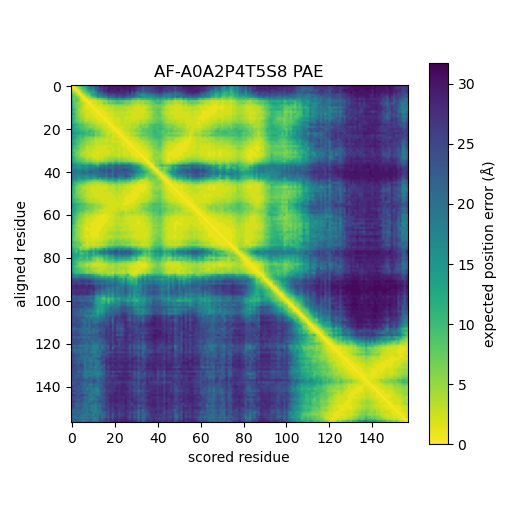.00 40.69 104 PRO A CA 1
ATOM 862 C C . PRO A 1 104 ? 11.132 4.873 5.117 1.00 40.69 104 PRO A C 1
ATOM 864 O O . PRO A 1 104 ? 12.199 4.294 5.290 1.00 40.69 104 PRO A O 1
ATOM 867 N N . LEU A 1 105 ? 9.963 4.272 5.327 1.00 41.00 105 LEU A N 1
ATOM 868 C CA . LEU A 1 105 ? 9.829 2.824 5.330 1.00 41.00 105 LEU A CA 1
ATOM 869 C C . LEU A 1 105 ? 9.337 2.424 3.939 1.00 41.00 105 LEU A C 1
ATOM 871 O O . LEU A 1 105 ? 8.138 2.307 3.698 1.00 41.00 105 LEU A O 1
ATOM 875 N N . VAL A 1 106 ? 10.271 2.252 3.000 1.00 41.25 106 VAL A N 1
ATOM 876 C CA . VAL A 1 106 ? 9.989 1.471 1.790 1.00 41.25 106 VAL A CA 1
ATOM 877 C C . VAL A 1 106 ? 9.876 0.030 2.268 1.00 41.25 106 VAL A C 1
ATOM 879 O O . VAL A 1 106 ? 10.871 -0.692 2.327 1.00 41.25 106 VAL A O 1
ATOM 882 N N . LEU A 1 107 ? 8.678 -0.377 2.691 1.00 39.91 107 LEU A N 1
ATOM 883 C CA . LEU A 1 107 ? 8.388 -1.776 2.979 1.00 39.91 107 LEU A CA 1
ATOM 884 C C . LEU A 1 107 ? 8.257 -2.500 1.635 1.00 39.91 107 LEU A C 1
ATOM 886 O O . LEU A 1 107 ? 7.172 -2.848 1.181 1.00 39.91 107 LEU A O 1
ATOM 890 N N . SER A 1 108 ? 9.390 -2.659 0.953 1.00 45.19 108 SER A N 1
ATOM 891 C CA . SER A 1 108 ? 9.515 -3.651 -0.102 1.00 45.19 108 SER A CA 1
ATOM 892 C C . SER A 1 108 ? 9.363 -5.009 0.575 1.00 45.19 108 SER A C 1
ATOM 894 O O . SER A 1 108 ? 10.155 -5.322 1.461 1.00 45.19 108 SER A O 1
ATOM 896 N N . LEU A 1 109 ? 8.369 -5.786 0.128 1.00 44.66 109 LEU A N 1
ATOM 897 C CA . LEU A 1 109 ? 8.009 -7.149 0.553 1.00 44.66 109 LEU A CA 1
ATOM 898 C C . LEU A 1 109 ? 7.048 -7.235 1.752 1.00 44.66 109 LEU A C 1
ATOM 900 O O . LEU A 1 109 ? 7.494 -7.403 2.880 1.00 44.66 109 LEU A O 1
ATOM 904 N N . TYR A 1 110 ? 5.731 -7.225 1.480 1.00 39.59 110 TYR A N 1
ATOM 905 C CA . TYR A 1 110 ? 4.784 -8.147 2.148 1.00 39.59 110 TYR A CA 1
ATOM 906 C C . TYR A 1 110 ? 3.373 -8.175 1.530 1.00 39.59 110 TYR A C 1
ATOM 908 O O . TYR A 1 110 ? 2.724 -9.216 1.520 1.00 39.59 110 TYR A O 1
ATOM 916 N N . ASN A 1 111 ? 2.905 -7.065 0.948 1.00 40.56 111 ASN A N 1
ATOM 917 C CA . ASN A 1 111 ? 1.501 -6.921 0.515 1.00 40.56 111 ASN A CA 1
ATOM 918 C C . ASN A 1 111 ? 1.108 -7.664 -0.773 1.00 40.56 111 ASN A C 1
ATOM 920 O O . ASN A 1 111 ? -0.016 -7.523 -1.244 1.00 40.56 111 ASN A O 1
ATOM 924 N N . THR A 1 112 ? 2.003 -8.467 -1.339 1.00 42.94 112 THR A N 1
ATOM 925 C CA . THR A 1 112 ? 1.712 -9.309 -2.509 1.00 42.94 112 THR A CA 1
ATOM 926 C C . THR A 1 112 ? 1.793 -10.795 -2.261 1.00 42.94 112 THR A C 1
ATOM 928 O O . THR A 1 112 ? 1.590 -11.578 -3.182 1.00 42.94 112 THR A O 1
ATOM 931 N N . ILE A 1 113 ? 2.032 -11.183 -1.011 1.00 46.69 113 ILE A N 1
ATOM 932 C CA . ILE A 1 113 ? 2.067 -12.587 -0.607 1.00 46.69 113 ILE A CA 1
ATOM 933 C C . ILE A 1 113 ? 0.766 -12.984 0.108 1.00 46.69 113 ILE A C 1
ATOM 935 O O . ILE A 1 113 ? 0.425 -14.162 0.104 1.00 46.69 113 ILE A O 1
ATOM 939 N N . ASN A 1 114 ? -0.009 -12.033 0.653 1.00 42.41 114 ASN A N 1
ATOM 940 C CA . ASN A 1 114 ? -1.317 -12.343 1.231 1.00 42.41 114 ASN A CA 1
ATOM 941 C C . ASN A 1 114 ? -2.267 -11.118 1.282 1.00 42.41 114 ASN A C 1
ATOM 943 O O . ASN A 1 114 ? -2.112 -10.267 2.158 1.00 42.41 114 ASN A O 1
ATOM 947 N N . PRO A 1 115 ? -3.258 -11.010 0.376 1.00 45.81 115 PRO A N 1
ATOM 948 C CA . PRO A 1 115 ? -4.228 -9.910 0.364 1.00 45.81 115 PRO A CA 1
ATOM 949 C C . PRO A 1 115 ? -5.241 -9.937 1.526 1.00 45.81 115 PRO A C 1
ATOM 951 O O . PRO A 1 115 ? -5.936 -8.945 1.720 1.00 45.81 115 PRO A O 1
ATOM 954 N N . GLU A 1 116 ? -5.303 -11.017 2.315 1.00 51.56 116 GLU A N 1
ATOM 955 C CA . GLU A 1 116 ? -6.130 -11.106 3.534 1.00 51.56 116 GLU A CA 1
ATOM 956 C C . GLU A 1 116 ? -5.332 -10.887 4.833 1.00 51.56 116 GLU A C 1
ATOM 958 O O . GLU A 1 116 ? -5.838 -11.143 5.924 1.00 51.56 116 GLU A O 1
ATOM 963 N N . ALA A 1 117 ? -4.073 -10.443 4.742 1.00 46.41 117 ALA A N 1
ATOM 964 C CA . ALA A 1 117 ? -3.209 -10.338 5.912 1.00 46.41 117 ALA A CA 1
ATOM 965 C C . ALA A 1 117 ? -3.571 -9.171 6.849 1.00 46.41 117 ALA A C 1
ATOM 967 O O . ALA A 1 117 ? -3.777 -8.026 6.439 1.00 46.41 117 ALA A O 1
ATOM 968 N N . SER A 1 118 ? -3.565 -9.487 8.139 1.00 48.22 118 SER A N 1
ATOM 969 C CA . SER A 1 118 ? -3.631 -8.598 9.289 1.00 48.22 118 SER A CA 1
ATOM 970 C C . SER A 1 118 ? -2.569 -7.495 9.227 1.00 48.22 118 SER A C 1
ATOM 972 O O . SER A 1 118 ? -1.455 -7.687 8.737 1.00 48.22 118 SER A O 1
ATOM 974 N N . ALA A 1 119 ? -2.881 -6.334 9.816 1.00 47.16 119 ALA A N 1
ATOM 975 C CA . ALA A 1 119 ? -1.950 -5.208 9.955 1.00 47.16 119 ALA A CA 1
ATOM 976 C C . ALA A 1 119 ? -0.659 -5.565 10.729 1.00 47.16 119 ALA A C 1
ATOM 978 O O . ALA A 1 119 ? 0.324 -4.825 10.659 1.00 47.16 119 ALA A O 1
ATOM 979 N N . SER A 1 120 ? -0.656 -6.694 11.448 1.00 54.12 120 SER A N 1
ATOM 980 C CA . SER A 1 120 ? 0.521 -7.320 12.049 1.00 54.12 120 SER A CA 1
ATOM 981 C C . SER A 1 120 ? 0.581 -8.784 11.596 1.00 54.12 120 SER A C 1
ATOM 983 O O . SER A 1 120 ? -0.224 -9.581 12.082 1.00 54.12 120 SER A O 1
ATOM 985 N N . PRO A 1 121 ? 1.470 -9.136 10.648 1.00 59.19 121 PRO A N 1
ATOM 986 C CA . PRO A 1 121 ? 1.505 -10.479 10.093 1.00 59.19 121 PRO A CA 1
ATOM 987 C C . PRO A 1 121 ? 2.039 -11.492 11.113 1.00 59.19 121 PRO A C 1
ATOM 989 O O . PRO A 1 121 ? 3.108 -11.300 11.696 1.00 59.19 121 PRO A O 1
ATOM 992 N N . CYS A 1 122 ? 1.316 -12.594 11.278 1.00 74.12 122 CYS A N 1
ATOM 993 C CA . CYS A 1 122 ? 1.654 -13.728 12.130 1.00 74.12 122 CYS A CA 1
ATOM 994 C C . CYS A 1 122 ? 1.767 -15.014 11.295 1.00 74.12 122 CYS A C 1
ATOM 996 O O . CYS A 1 122 ? 1.122 -15.178 10.259 1.00 74.12 122 CYS A O 1
ATOM 998 N N . CYS A 1 123 ? 2.588 -15.960 11.755 1.00 82.25 123 CYS A N 1
ATOM 999 C CA . CYS A 1 123 ? 2.657 -17.296 11.164 1.00 82.25 123 CYS A CA 1
ATOM 1000 C C . CYS A 1 123 ? 1.466 -18.127 11.661 1.00 82.25 123 CYS A C 1
ATOM 1002 O O . CYS A 1 123 ? 1.377 -18.409 12.857 1.00 82.25 123 CYS A O 1
ATOM 1004 N N . VAL A 1 124 ? 0.554 -18.501 10.762 1.00 88.25 124 VAL A N 1
ATOM 1005 C CA . VAL A 1 124 ? -0.634 -19.312 11.072 1.00 88.25 124 VAL A CA 1
ATOM 1006 C C . VAL A 1 124 ? -0.675 -20.568 10.204 1.00 88.25 124 VAL A C 1
ATOM 1008 O O . VAL A 1 124 ? -0.130 -20.588 9.099 1.00 88.25 124 VAL A O 1
ATOM 1011 N N . SER A 1 125 ? -1.318 -21.629 10.691 1.00 89.19 125 SER A N 1
ATOM 1012 C CA . SER A 1 125 ? -1.499 -22.861 9.920 1.00 89.19 125 SER A CA 1
ATOM 1013 C C . SER A 1 125 ? -2.378 -22.6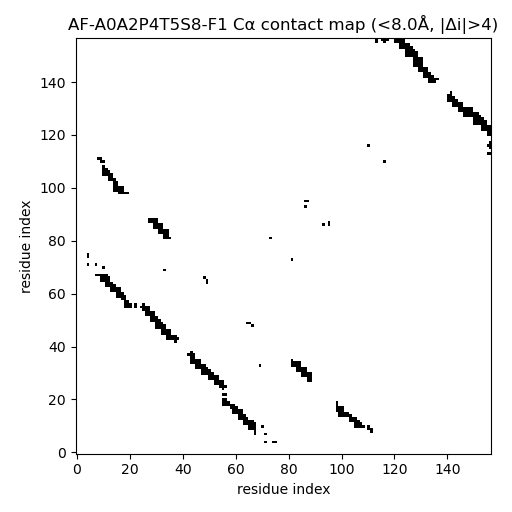15 8.690 1.00 89.19 125 SER A C 1
ATOM 1015 O O . SER A 1 125 ? -3.368 -21.884 8.748 1.00 89.19 125 SER A O 1
ATOM 1017 N N . GLN A 1 126 ? -1.989 -23.211 7.563 1.00 87.94 126 GLN A N 1
ATOM 1018 C CA . GLN A 1 126 ? -2.726 -23.148 6.303 1.00 87.94 126 GLN A CA 1
ATOM 1019 C C . GLN A 1 126 ? -3.369 -24.500 6.005 1.00 87.94 126 GLN A C 1
ATOM 1021 O O . GLN A 1 126 ? -4.593 -24.597 6.006 1.00 87.94 126 GLN A O 1
ATOM 1026 N N . ASP A 1 127 ? -2.551 -25.536 5.823 1.00 92.19 127 ASP A N 1
ATOM 1027 C CA . ASP A 1 127 ? -3.035 -26.891 5.578 1.00 92.19 127 ASP A CA 1
ATOM 1028 C C . ASP A 1 127 ? -2.931 -27.723 6.857 1.00 92.19 127 ASP A C 1
ATOM 1030 O O . ASP A 1 127 ? -1.881 -27.785 7.511 1.00 92.19 127 ASP A O 1
ATOM 1034 N N . LEU A 1 128 ? -4.041 -28.365 7.211 1.00 95.75 128 LEU A N 1
ATOM 1035 C CA . LEU A 1 128 ? -4.206 -29.140 8.431 1.00 95.75 128 LEU A CA 1
ATOM 1036 C C . LEU A 1 128 ? -4.713 -30.541 8.088 1.00 95.75 128 LEU A C 1
ATOM 1038 O O . LEU A 1 128 ? -5.651 -30.696 7.309 1.00 95.75 128 LEU A O 1
ATOM 1042 N N . GLU A 1 129 ? -4.112 -31.560 8.696 1.00 95.19 129 GLU A N 1
ATOM 1043 C CA . GLU A 1 129 ? -4.528 -32.954 8.550 1.00 95.19 129 GLU A CA 1
ATOM 1044 C C . GLU A 1 129 ? -5.059 -33.535 9.870 1.00 95.19 129 GLU A C 1
ATOM 1046 O O . GLU A 1 129 ? -4.625 -33.142 10.964 1.00 95.19 129 GLU A O 1
ATOM 1051 N N . PRO A 1 130 ? -6.016 -34.475 9.790 1.00 95.25 130 PRO A N 1
ATOM 1052 C CA . PRO A 1 130 ? -6.531 -35.163 10.960 1.00 95.25 130 PRO A CA 1
ATOM 1053 C C . PRO A 1 130 ? -5.543 -36.215 11.485 1.00 95.25 130 PRO A C 1
ATOM 1055 O O . PRO A 1 130 ? -4.844 -36.877 10.720 1.00 95.25 130 PRO A O 1
ATOM 1058 N N . LEU A 1 131 ? -5.548 -36.433 12.800 1.00 96.19 131 LEU A N 1
ATOM 1059 C CA . LEU A 1 131 ? -4.794 -37.495 13.465 1.00 96.19 131 LEU A CA 1
ATOM 1060 C C . LEU A 1 131 ? -5.749 -38.591 13.939 1.00 96.19 131 LEU A C 1
ATOM 1062 O O . LEU A 1 131 ? -6.668 -38.328 14.712 1.00 96.19 131 LEU A O 1
ATOM 1066 N N . THR A 1 132 ? -5.508 -39.829 13.509 1.00 95.62 132 THR A N 1
ATOM 1067 C CA . THR A 1 132 ? -6.249 -40.990 14.020 1.00 95.62 132 THR A CA 1
ATOM 1068 C C . THR A 1 132 ? -5.553 -41.524 15.261 1.00 95.62 132 THR A C 1
ATOM 1070 O O . THR A 1 132 ? -4.360 -41.822 15.226 1.00 95.62 132 THR A O 1
ATOM 1073 N N . ILE A 1 133 ? -6.300 -41.660 16.350 1.00 95.56 133 ILE A N 1
ATOM 1074 C CA . ILE A 1 133 ? -5.819 -42.180 17.623 1.00 95.56 133 ILE A CA 1
ATOM 1075 C C . ILE A 1 133 ? -6.553 -43.472 17.982 1.00 95.56 133 ILE A C 1
ATOM 1077 O O . ILE A 1 133 ? -7.739 -43.637 17.703 1.00 95.56 133 ILE A O 1
ATOM 1081 N N . LEU A 1 134 ? -5.833 -44.386 18.626 1.00 95.06 134 LEU A N 1
ATOM 1082 C CA . LEU A 1 134 ? -6.377 -45.585 19.256 1.00 95.06 134 LEU A CA 1
ATOM 1083 C C . LEU A 1 134 ? -6.141 -45.459 20.759 1.00 95.06 134 LEU A C 1
ATOM 1085 O O . LEU A 1 134 ? -5.001 -45.298 21.195 1.00 95.06 134 LEU A O 1
ATOM 1089 N N . TYR A 1 135 ? -7.203 -45.559 21.547 1.00 94.44 135 TYR A N 1
ATOM 1090 C CA . TYR A 1 135 ? -7.125 -45.541 23.004 1.00 94.44 135 TYR A CA 1
ATOM 1091 C C . TYR A 1 135 ? -8.113 -46.535 23.617 1.00 94.44 135 TYR A C 1
ATOM 1093 O O . TYR A 1 135 ? -9.013 -47.035 22.948 1.00 94.44 135 TYR A O 1
ATOM 1101 N N . TYR A 1 136 ? -7.933 -46.857 24.895 1.00 95.19 136 TYR A N 1
ATOM 1102 C CA . TYR A 1 136 ? -8.791 -47.803 25.607 1.00 95.19 136 TYR A CA 1
ATOM 1103 C C . TYR A 1 136 ? -9.638 -47.078 26.648 1.00 95.19 136 TYR A C 1
ATOM 1105 O O . TYR A 1 136 ? -9.131 -46.250 27.402 1.00 95.19 136 TYR A O 1
ATOM 1113 N N . ILE A 1 137 ? -10.921 -47.437 26.731 1.00 94.62 137 ILE A N 1
ATOM 1114 C CA . ILE A 1 137 ? -11.773 -47.106 27.878 1.00 94.62 137 ILE A CA 1
ATOM 1115 C C . ILE A 1 137 ? -12.127 -48.423 28.571 1.00 94.62 137 ILE A C 1
ATOM 1117 O O . ILE A 1 137 ? -12.932 -49.215 28.073 1.00 94.62 137 ILE A O 1
ATOM 1121 N N . GLY A 1 138 ? -11.475 -48.693 29.704 1.00 95.00 138 GLY A N 1
ATOM 1122 C CA . GLY A 1 138 ? -11.514 -50.012 30.340 1.00 95.00 138 GLY A CA 1
ATOM 1123 C C . GLY A 1 138 ? -10.843 -51.073 29.458 1.00 95.00 138 GLY A C 1
ATOM 1124 O O . GLY A 1 138 ? -9.697 -50.903 29.056 1.00 95.00 138 GLY A O 1
ATOM 1125 N N . LYS A 1 139 ? -11.558 -52.164 29.144 1.00 94.00 139 LYS A N 1
ATOM 1126 C CA . LYS A 1 139 ? -11.089 -53.237 28.236 1.00 94.00 139 LYS A CA 1
ATOM 1127 C C . LYS A 1 139 ? -11.520 -53.048 26.773 1.00 94.00 139 LYS A C 1
ATOM 1129 O O . LYS A 1 139 ? -11.254 -53.917 25.950 1.00 94.00 139 LYS A O 1
ATOM 1134 N N . THR A 1 140 ? -12.188 -51.943 26.447 1.00 93.50 140 THR A N 1
ATOM 1135 C CA . THR A 1 140 ? -12.760 -51.718 25.113 1.00 93.50 140 THR A CA 1
ATOM 1136 C C . THR A 1 140 ? -11.863 -50.773 24.311 1.00 93.50 140 THR A C 1
ATOM 1138 O O . THR A 1 140 ? -11.667 -49.634 24.754 1.00 93.50 140 THR A O 1
ATOM 1141 N N . PRO A 1 141 ? -11.321 -51.197 23.153 1.00 94.94 141 PRO A N 1
ATOM 1142 C CA . PRO A 1 141 ? -10.573 -50.305 22.276 1.00 94.94 141 PRO A CA 1
ATOM 1143 C C . PRO A 1 141 ? -11.519 -49.328 21.571 1.00 94.94 141 PRO A C 1
ATOM 1145 O O . PRO A 1 141 ? -12.605 -49.702 21.125 1.00 94.94 141 PRO A O 1
ATOM 1148 N N . LYS A 1 142 ? -11.090 -48.074 21.448 1.00 96.06 142 LYS A N 1
ATOM 1149 C CA . LYS A 1 142 ? -11.765 -47.014 20.702 1.00 96.06 142 LYS A CA 1
ATOM 1150 C C . LYS A 1 142 ? -10.798 -46.364 19.725 1.00 96.06 142 LYS A C 1
ATOM 1152 O O . LYS A 1 142 ? -9.677 -46.019 20.089 1.00 96.06 142 LYS A O 1
ATOM 1157 N N . ILE A 1 143 ? -11.262 -46.194 18.493 1.00 96.25 143 ILE A N 1
ATOM 1158 C CA . ILE A 1 143 ? -10.547 -45.487 17.432 1.00 96.25 143 ILE A CA 1
ATOM 1159 C C . ILE A 1 143 ? -11.298 -44.187 17.178 1.00 96.25 143 ILE A C 1
ATOM 1161 O O . ILE A 1 143 ? -12.514 -44.206 16.996 1.00 96.25 143 ILE A O 1
ATOM 1165 N N . GLU A 1 144 ? -10.580 -43.072 17.181 1.00 96.31 144 GLU A N 1
ATOM 1166 C CA . GLU A 1 144 ? -11.145 -41.740 16.985 1.00 96.31 144 GLU A CA 1
ATOM 1167 C C . GLU A 1 144 ? -10.244 -40.919 16.066 1.00 96.31 144 GLU A C 1
ATOM 1169 O O . GLU A 1 144 ? -9.026 -41.092 16.058 1.00 96.31 144 GLU A O 1
ATOM 1174 N N . GLN A 1 145 ? -10.842 -40.037 15.269 1.00 95.69 145 GLN A N 1
ATOM 1175 C CA . GLN A 1 145 ? -10.115 -39.176 14.347 1.00 95.69 145 GLN A CA 1
ATOM 1176 C C . GLN A 1 145 ? -10.277 -37.721 14.777 1.00 95.69 145 GLN A C 1
ATOM 1178 O O . GLN A 1 145 ? -11.364 -37.152 14.713 1.00 95.69 145 GLN A O 1
ATOM 1183 N N . LEU A 1 146 ? -9.174 -37.120 15.211 1.00 93.62 146 LEU A N 1
ATOM 1184 C CA . LEU A 1 146 ? -9.122 -35.739 15.662 1.00 93.62 146 LEU A CA 1
ATOM 1185 C C . LEU A 1 146 ? -8.786 -34.833 14.476 1.00 93.62 146 LEU A C 1
ATOM 1187 O O . LEU A 1 146 ? -7.708 -34.941 13.891 1.00 93.62 146 LEU A O 1
ATOM 1191 N N . SER A 1 147 ? -9.704 -33.942 14.107 1.00 93.75 147 SER A N 1
ATOM 1192 C CA . SER A 1 147 ? -9.489 -32.974 13.028 1.00 93.75 147 SER A CA 1
ATOM 1193 C C . SER A 1 147 ? -8.443 -31.926 13.404 1.00 93.75 147 SER A C 1
ATOM 1195 O O . SER A 1 147 ? -8.389 -31.499 14.554 1.00 93.75 147 SER A O 1
ATOM 1197 N N . ASN A 1 148 ? -7.696 -31.436 12.412 1.00 91.12 148 ASN A N 1
ATOM 1198 C CA . ASN A 1 148 ? -6.809 -30.275 12.535 1.00 91.12 148 ASN A CA 1
ATOM 1199 C C . ASN A 1 148 ? -5.640 -30.419 13.526 1.00 91.12 148 ASN A C 1
ATOM 1201 O O . ASN A 1 148 ? -5.211 -29.438 14.128 1.00 91.12 148 ASN A O 1
ATOM 1205 N N . MET A 1 149 ? -5.112 -31.632 13.692 1.00 92.25 149 MET A N 1
ATOM 1206 C CA . MET A 1 149 ? -4.052 -31.915 14.668 1.00 92.25 149 MET A CA 1
ATOM 1207 C C . MET A 1 149 ? -2.640 -31.834 14.082 1.00 92.25 149 MET A C 1
ATOM 1209 O O . MET A 1 149 ? -1.681 -31.637 14.826 1.00 92.25 149 MET A O 1
ATOM 1213 N N . ILE A 1 150 ? -2.494 -32.003 12.766 1.00 93.31 150 ILE A N 1
ATOM 1214 C CA . ILE A 1 150 ? -1.194 -32.026 12.091 1.00 93.31 150 ILE A CA 1
ATOM 1215 C C . ILE A 1 150 ? -1.096 -30.819 11.166 1.00 93.31 150 ILE A C 1
ATOM 1217 O O . ILE A 1 150 ? -1.864 -30.704 10.215 1.00 93.31 150 ILE A O 1
ATOM 1221 N N . VAL A 1 151 ? -0.128 -29.938 11.413 1.00 94.50 151 VAL A N 1
ATOM 1222 C CA . VAL A 1 151 ? 0.167 -28.807 10.523 1.00 94.50 151 VAL A CA 1
ATOM 1223 C C . VAL A 1 151 ? 1.052 -29.289 9.375 1.00 94.50 151 VAL A C 1
ATOM 1225 O O . VAL A 1 151 ? 2.138 -29.820 9.610 1.00 94.50 151 VAL A O 1
ATOM 1228 N N . LYS A 1 152 ? 0.600 -29.097 8.134 1.00 94.00 152 LYS A N 1
ATOM 1229 C CA . LYS A 1 152 ? 1.359 -29.428 6.917 1.00 94.00 152 LYS A CA 1
ATOM 1230 C C . LYS A 1 152 ? 2.085 -28.234 6.329 1.00 94.00 152 LYS A C 1
ATOM 1232 O O . LYS A 1 152 ? 3.204 -28.371 5.843 1.00 94.00 152 LYS A O 1
ATOM 1237 N N . SER A 1 153 ? 1.445 -27.076 6.374 1.00 86.25 153 SER A N 1
ATOM 1238 C CA . SER A 1 153 ? 1.980 -25.834 5.840 1.00 86.25 153 SER A CA 1
ATOM 1239 C C . SER A 1 153 ? 1.517 -24.662 6.698 1.00 86.25 153 SER A C 1
ATOM 1241 O O . SER A 1 153 ? 0.473 -24.714 7.358 1.00 86.25 153 SER A O 1
ATOM 1243 N N . CYS A 1 154 ? 2.313 -23.598 6.693 1.00 85.12 154 CYS A N 1
ATOM 1244 C CA . CYS A 1 154 ? 1.977 -22.346 7.353 1.00 85.12 154 CYS A CA 1
ATOM 1245 C C . CYS A 1 154 ? 1.934 -21.225 6.321 1.00 85.12 154 CYS A C 1
ATOM 1247 O O . CYS A 1 154 ? 2.745 -21.197 5.393 1.00 85.12 154 CYS A O 1
ATOM 1249 N N . LYS A 1 155 ? 1.039 -20.263 6.541 1.00 78.06 155 LYS A N 1
ATOM 1250 C CA . LYS A 1 155 ? 0.990 -19.003 5.807 1.00 78.06 155 LYS A CA 1
ATOM 1251 C C . LYS A 1 155 ? 1.224 -17.830 6.743 1.00 78.06 155 LYS A C 1
ATOM 1253 O O . LYS A 1 155 ? 1.012 -17.908 7.952 1.00 78.06 155 LYS A O 1
ATOM 1258 N N . CYS A 1 156 ? 1.653 -16.725 6.158 1.00 68.25 156 CYS A N 1
ATOM 1259 C CA . CYS A 1 156 ? 1.720 -15.454 6.858 1.00 68.25 156 CYS A CA 1
ATOM 1260 C C . CYS A 1 156 ? 0.373 -14.759 6.697 1.00 68.25 156 CYS A C 1
ATOM 1262 O O . CYS A 1 156 ? -0.021 -14.519 5.558 1.00 68.25 156 CYS A O 1
ATOM 1264 N N . SER A 1 157 ? -0.333 -14.476 7.790 1.00 66.44 157 SER A N 1
ATOM 1265 C CA . SER A 1 157 ? -1.672 -13.872 7.801 1.00 66.44 157 SER A CA 1
ATOM 1266 C C . SER A 1 157 ? -1.789 -12.739 8.792 1.00 66.44 157 SER A C 1
ATOM 1268 O O . SER A 1 157 ? -0.920 -12.619 9.673 1.00 66.44 157 SER A O 1
#

Radius of gyration: 25.27 Å; Cα contacts (8 Å, |Δi|>4): 252; chains: 1; bounding box: 36×81×49 Å